Protein AF-A0A376WUA1-F1 (afdb_monomer)

pLDDT: mean 95.22, std 2.59, range [81.06, 98.0]

InterPro domains:
  IPR008966 Adhesion domain superfamily [SSF49401] (5-73)
  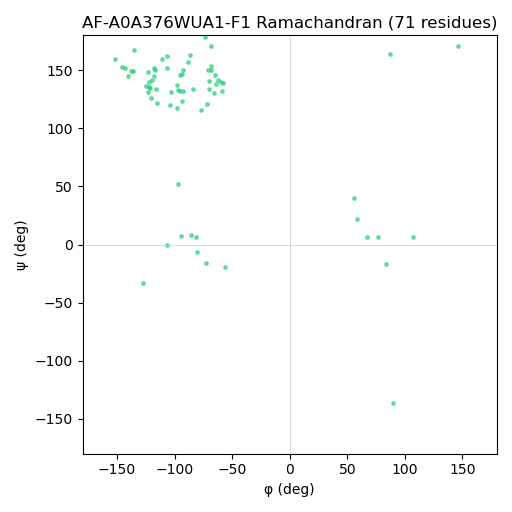IPR036937 Fimbrial-type adhesion domain superfamily [G3DSA:2.60.40.1090] (1-73)

Sequence (73 aa):
MLKTVGETNTAIVVLNPHGSRVKFDGKTSTGPSNLVDGNNTLHFTTYVMKDDSGNSVKEGAFSAVANFNLTYQ

Solvent-accessible surface area (backbone atoms only — not comparable to full-atom values): 5029 Å² total; per-residue (Å²): 102,43,69,42,50,60,83,23,41,37,20,42,39,42,26,35,76,84,72,46,76,53,61,88,72,90,74,65,77,83,68,91,75,93,81,63,92,78,87,79,86,86,59,68,51,75,49,79,42,74,40,91,82,77,61,76,72,46,86,71,67,70,50,76,88,83,88,86,83,89,85,86,132

Secondary structure (DSSP, 8-state):
-EEPBSSS-EEEEEE-TTSPBPP-SSSS--------SS------EEEEEE-TT-PPP--S--B----------

Nearest PDB structures (foldseek):
  6moh-assembly1_C  TM=4.434E-01  e=4.401E+00  Homo sapiens

Organism: Escherichia coli (NCBI:txid562)

Mean predicted aligned error: 2.89 Å

Foldseek 3Di:
DFDKPWPQQKGKWKQWLVRDTDDQPQPDDNDDDDDDPDDDDTDMDMDMDGHPPPDHGDDGDIDGDGDDDDDDD

Radius of gyration: 14.87 Å; Cα contacts (8 Å, |Δi|>4): 100; chains: 1; bounding box: 32×21×42 Å

Structure (mmCIF, N/CA/C/O backbone):
data_AF-A0A376WUA1-F1
#
_entry.id   AF-A0A376WUA1-F1
#
loop_
_atom_site.group_PDB
_atom_site.id
_atom_site.type_symbol
_atom_site.label_atom_id
_atom_site.label_alt_id
_atom_site.label_comp_id
_atom_site.label_asym_id
_atom_site.label_entity_id
_atom_site.label_seq_id
_atom_site.pdbx_PDB_ins_code
_atom_site.Cartn_x
_atom_site.Cartn_y
_atom_site.Cartn_z
_atom_site.occupancy
_atom_site.B_iso_or_equiv
_atom_site.auth_seq_id
_atom_site.auth_comp_id
_atom_site.auth_asym_id
_atom_site.auth_atom_id
_atom_site.pdbx_PDB_model_num
ATOM 1 N N . MET A 1 1 ? -6.252 6.012 0.228 1.00 90.88 1 MET A N 1
ATOM 2 C CA . MET A 1 1 ? -6.041 5.114 1.383 1.00 90.88 1 MET A CA 1
ATOM 3 C C . MET A 1 1 ? -6.972 3.924 1.239 1.00 90.88 1 MET A C 1
ATOM 5 O O . MET A 1 1 ? -7.943 4.044 0.502 1.00 90.88 1 MET A O 1
ATOM 9 N N . LEU A 1 2 ? -6.678 2.815 1.905 1.00 95.31 2 LEU A N 1
ATOM 10 C CA . LEU A 1 2 ? -7.558 1.651 1.993 1.00 95.31 2 LEU A CA 1
ATOM 11 C C . LEU A 1 2 ? -8.192 1.642 3.379 1.00 95.31 2 LEU A C 1
ATOM 13 O O . LEU A 1 2 ? -7.456 1.588 4.363 1.00 95.31 2 LEU A O 1
ATOM 17 N N . LYS A 1 3 ? -9.524 1.698 3.467 1.00 94.44 3 LYS A N 1
ATOM 18 C CA . LYS A 1 3 ? -10.200 1.447 4.745 1.00 94.44 3 LYS A CA 1
ATOM 19 C C . LYS A 1 3 ? -9.955 0.008 5.172 1.00 94.44 3 LYS A C 1
ATOM 21 O O . LYS A 1 3 ? -9.974 -0.894 4.334 1.00 94.44 3 LYS A O 1
ATOM 26 N N . THR A 1 4 ? -9.699 -0.182 6.458 1.00 96.88 4 THR A N 1
ATOM 27 C CA . THR A 1 4 ? -9.544 -1.516 7.027 1.00 96.88 4 THR A CA 1
ATOM 28 C C . THR A 1 4 ? -10.892 -2.076 7.472 1.00 96.88 4 THR A C 1
ATOM 30 O O . THR A 1 4 ? -11.846 -1.339 7.727 1.00 96.88 4 THR A O 1
ATOM 33 N N . VAL A 1 5 ? -10.973 -3.400 7.560 1.00 96.31 5 VAL A N 1
ATOM 34 C CA . VAL A 1 5 ? -12.027 -4.091 8.315 1.00 96.31 5 VAL A CA 1
ATOM 35 C C . VAL A 1 5 ? -11.608 -4.230 9.783 1.00 96.31 5 VAL A C 1
ATOM 37 O O . VAL A 1 5 ? -10.423 -4.106 10.084 1.00 96.31 5 VAL A O 1
ATOM 40 N N . GLY A 1 6 ? -12.558 -4.508 10.684 1.00 94.88 6 GLY A N 1
ATOM 41 C CA . GLY A 1 6 ? -12.290 -4.717 12.119 1.00 94.88 6 GLY A CA 1
ATOM 42 C C . GLY A 1 6 ? -12.738 -3.584 13.050 1.00 94.88 6 GLY A C 1
ATOM 43 O O . GLY A 1 6 ? -12.458 -3.634 14.240 1.00 94.88 6 GLY A O 1
ATOM 44 N N . GLU A 1 7 ? -13.441 -2.572 12.524 1.00 95.56 7 GLU A N 1
ATOM 45 C CA . GLU A 1 7 ? -14.043 -1.464 13.297 1.00 95.56 7 GLU A CA 1
ATOM 46 C C . GLU A 1 7 ? -13.051 -0.635 14.140 1.00 95.56 7 GLU A C 1
ATOM 48 O O . GLU A 1 7 ? -13.437 0.080 15.067 1.00 95.56 7 GLU A O 1
ATOM 53 N N . THR A 1 8 ? -11.766 -0.667 13.782 1.00 97.75 8 THR A N 1
ATOM 54 C CA . THR A 1 8 ? -10.676 0.045 14.469 1.00 97.75 8 THR A CA 1
ATOM 55 C C . THR A 1 8 ? -10.561 1.525 14.085 1.00 97.75 8 THR A C 1
ATOM 57 O O . THR A 1 8 ? -9.756 2.250 14.669 1.00 97.75 8 THR A O 1
ATOM 60 N N . ASN A 1 9 ? -11.345 1.9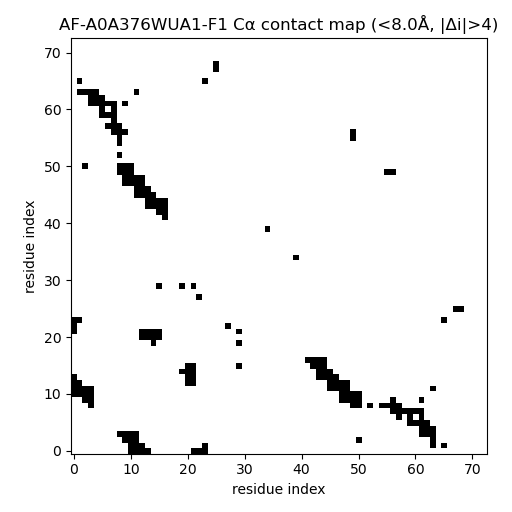95 13.104 1.00 97.56 9 ASN A N 1
ATOM 61 C CA . ASN A 1 9 ? -11.238 3.328 12.488 1.00 97.56 9 ASN A CA 1
ATOM 62 C C . ASN A 1 9 ? -9.829 3.611 11.925 1.00 97.56 9 ASN A C 1
ATOM 64 O O . ASN A 1 9 ? -9.282 4.710 12.073 1.00 97.56 9 ASN A O 1
ATOM 68 N N . THR A 1 10 ? -9.209 2.597 11.310 1.00 97.81 10 THR A N 1
ATOM 69 C CA . THR A 1 10 ? -7.885 2.703 10.686 1.00 97.81 10 THR A CA 1
ATOM 70 C C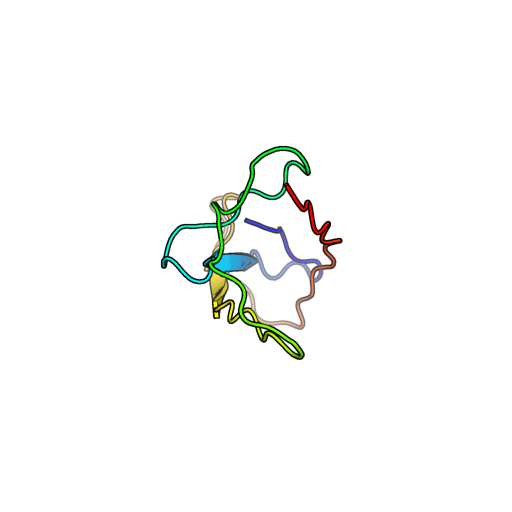 . THR A 1 10 ? -7.954 2.609 9.164 1.00 97.81 10 THR A C 1
ATOM 72 O O . THR A 1 10 ? -8.911 2.124 8.562 1.00 97.81 10 THR A O 1
ATOM 75 N N . ALA A 1 11 ? -6.909 3.103 8.516 1.00 97.69 11 ALA A N 1
ATOM 76 C CA . ALA A 1 11 ? -6.699 2.977 7.089 1.00 97.69 11 ALA A CA 1
ATOM 77 C C . ALA A 1 11 ? -5.234 2.645 6.800 1.00 97.69 11 ALA A C 1
ATOM 79 O O . ALA A 1 11 ? -4.328 3.079 7.515 1.00 97.69 11 ALA A O 1
ATOM 80 N N . ILE A 1 12 ? -4.997 1.908 5.717 1.00 97.81 12 ILE A N 1
ATOM 81 C CA . ILE A 1 12 ? -3.658 1.654 5.185 1.00 97.81 12 ILE A CA 1
ATOM 82 C C . ILE A 1 12 ? -3.363 2.678 4.091 1.00 97.81 12 ILE A C 1
ATOM 84 O O . ILE A 1 12 ? -4.167 2.918 3.181 1.00 97.81 12 ILE A O 1
ATOM 88 N N . VAL A 1 13 ? -2.185 3.285 4.156 1.00 97.44 13 VAL A N 1
ATOM 89 C CA . VAL A 1 13 ? -1.637 4.099 3.074 1.00 97.44 13 VAL A CA 1
ATOM 90 C C . VAL A 1 13 ? -0.333 3.491 2.606 1.00 97.44 13 VAL A C 1
ATOM 92 O O . VAL A 1 13 ? 0.456 2.980 3.394 1.00 97.44 13 VAL A O 1
ATOM 95 N N . VAL A 1 14 ? -0.141 3.541 1.294 1.00 97.62 14 VAL A N 1
ATOM 96 C CA . VAL A 1 14 ? 1.016 2.988 0.606 1.00 97.62 14 VAL A CA 1
ATOM 97 C C . VAL A 1 14 ? 1.703 4.118 -0.149 1.00 97.62 14 VAL A C 1
ATOM 99 O O . VAL A 1 14 ? 1.033 4.925 -0.800 1.00 97.62 14 VAL A O 1
ATOM 102 N N . LEU A 1 15 ? 3.025 4.184 -0.043 1.00 97.25 15 LEU A N 1
ATOM 103 C CA . LEU A 1 15 ? 3.888 5.012 -0.874 1.00 97.25 15 LEU A CA 1
ATOM 104 C C . LEU A 1 15 ? 4.473 4.176 -1.995 1.00 97.25 15 LEU A C 1
ATOM 106 O O . LEU A 1 15 ? 4.917 3.050 -1.768 1.00 97.25 15 LEU A O 1
ATOM 110 N N . ASN A 1 16 ? 4.488 4.759 -3.187 1.00 96.06 16 ASN A N 1
ATOM 111 C CA . ASN A 1 16 ? 5.232 4.230 -4.316 1.00 96.06 16 ASN A CA 1
ATOM 112 C C . ASN A 1 16 ? 6.756 4.350 -4.079 1.00 96.06 16 ASN A C 1
ATOM 114 O O . ASN A 1 16 ? 7.174 5.043 -3.144 1.00 96.06 16 ASN A O 1
ATOM 118 N N . PRO A 1 17 ? 7.594 3.739 -4.941 1.00 94.56 17 PRO A N 1
ATOM 119 C CA . PRO A 1 17 ? 9.054 3.845 -4.842 1.00 94.56 17 PRO A CA 1
ATOM 120 C C . PRO A 1 17 ? 9.588 5.287 -4.857 1.00 94.56 17 PRO A C 1
ATOM 122 O O . PRO A 1 17 ? 10.700 5.543 -4.411 1.00 94.56 17 PRO A O 1
ATOM 125 N N . HIS A 1 18 ? 8.781 6.237 -5.335 1.00 93.06 18 HIS A N 1
ATOM 126 C CA . HIS A 1 18 ? 9.102 7.662 -5.435 1.00 93.06 18 HIS A CA 1
ATOM 127 C C . HIS A 1 18 ? 8.617 8.480 -4.224 1.00 93.06 18 HIS A C 1
ATOM 129 O O . HIS A 1 18 ? 8.641 9.708 -4.256 1.00 93.06 18 H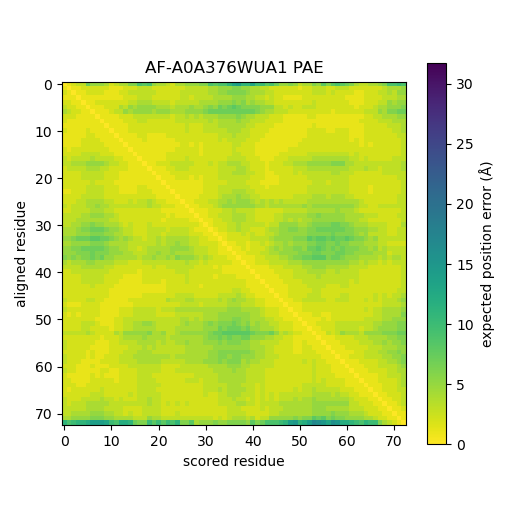IS A O 1
ATOM 135 N N . GLY A 1 19 ? 8.114 7.828 -3.169 1.00 94.88 19 GLY A N 1
ATOM 136 C CA . GLY A 1 19 ? 7.650 8.478 -1.936 1.00 94.88 19 GLY A CA 1
ATOM 137 C C . GLY A 1 19 ? 6.276 9.157 -2.023 1.00 94.88 19 GLY A C 1
ATOM 138 O O . GLY A 1 19 ? 5.847 9.802 -1.068 1.00 94.88 19 GLY A O 1
ATOM 139 N N . SER A 1 20 ? 5.553 9.005 -3.135 1.00 96.25 20 SER A N 1
ATOM 140 C CA . SER A 1 20 ? 4.208 9.557 -3.341 1.00 96.25 20 SER A CA 1
ATOM 141 C C . SER A 1 20 ? 3.113 8.560 -2.964 1.00 96.25 20 SER A C 1
ATOM 143 O O . SER A 1 20 ? 3.257 7.351 -3.146 1.00 96.25 20 SER A O 1
ATOM 145 N N . ARG A 1 21 ? 1.981 9.058 -2.451 1.00 96.06 21 ARG A N 1
ATOM 146 C CA . ARG A 1 21 ? 0.846 8.206 -2.057 1.00 96.06 21 ARG A CA 1
ATOM 147 C C . ARG A 1 21 ? 0.216 7.517 -3.266 1.00 96.06 21 ARG A C 1
ATOM 149 O O . ARG A 1 21 ? -0.177 8.175 -4.227 1.00 96.06 21 ARG A O 1
ATOM 156 N N . VAL A 1 22 ? 0.026 6.206 -3.157 1.00 96.81 22 VAL A N 1
ATOM 157 C CA . VAL A 1 22 ? -0.740 5.409 -4.120 1.00 96.81 22 VAL A CA 1
ATOM 158 C C . VAL A 1 22 ? -2.230 5.758 -4.017 1.00 96.81 22 VAL A C 1
ATOM 160 O O . VAL A 1 22 ? -2.801 5.820 -2.919 1.00 96.81 22 VAL A O 1
ATOM 163 N N . LYS A 1 23 ? -2.874 5.966 -5.171 1.00 95.81 23 LYS A N 1
ATOM 164 C CA . LYS A 1 23 ? -4.336 6.021 -5.288 1.00 95.81 23 LYS A CA 1
ATOM 165 C C . LYS A 1 23 ? -4.866 4.631 -5.633 1.00 95.81 23 LYS A C 1
ATOM 167 O O . LYS A 1 23 ? -4.374 3.986 -6.548 1.00 95.81 23 LYS A O 1
ATOM 172 N N . PHE A 1 24 ? -5.888 4.188 -4.911 1.00 94.44 24 PHE A N 1
ATOM 173 C CA . PHE A 1 24 ? -6.506 2.871 -5.092 1.00 94.44 24 PHE A CA 1
ATOM 174 C C . PHE A 1 24 ? -7.753 2.964 -5.981 1.00 94.44 24 PHE A C 1
ATOM 176 O O . PHE A 1 24 ? -8.833 2.544 -5.589 1.00 94.44 24 PHE A O 1
ATOM 183 N N . ASP A 1 25 ? -7.611 3.576 -7.158 1.00 94.19 25 ASP A N 1
ATOM 184 C CA . ASP A 1 25 ? -8.690 3.755 -8.145 1.00 94.19 25 ASP A CA 1
ATOM 185 C C . ASP A 1 25 ? -8.547 2.830 -9.370 1.00 94.19 25 ASP A C 1
ATOM 187 O O . ASP A 1 25 ? -9.368 2.879 -10.286 1.00 94.19 25 ASP A O 1
ATOM 191 N N . GLY A 1 26 ? -7.491 2.009 -9.402 1.00 92.44 26 GLY A N 1
ATOM 192 C CA . GLY A 1 26 ? -7.174 1.096 -10.503 1.00 92.44 26 GLY A CA 1
ATOM 193 C C . GLY A 1 26 ? -6.782 1.782 -11.818 1.00 92.44 26 GLY A C 1
ATOM 194 O O . GLY A 1 26 ? -6.644 1.092 -12.824 1.00 92.44 26 GLY A O 1
ATOM 195 N N . LYS A 1 27 ? -6.623 3.113 -11.832 1.00 92.62 27 LYS A N 1
ATOM 196 C CA . LYS A 1 27 ? -6.386 3.921 -13.044 1.00 92.62 27 LYS A CA 1
ATOM 197 C C . LYS A 1 27 ? -5.166 4.829 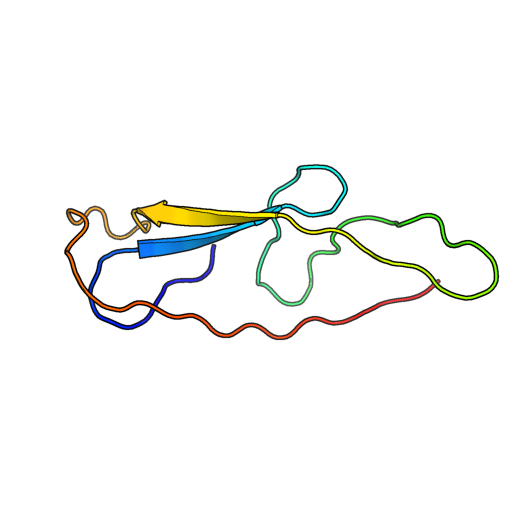-12.928 1.00 92.62 27 LYS A C 1
ATOM 199 O O . LYS A 1 27 ? -4.502 5.095 -13.926 1.00 92.62 27 LYS A O 1
ATOM 204 N N . THR A 1 28 ? -4.874 5.328 -11.732 1.00 94.75 28 THR A N 1
ATOM 205 C CA . THR A 1 28 ? -3.748 6.227 -11.494 1.00 94.75 28 THR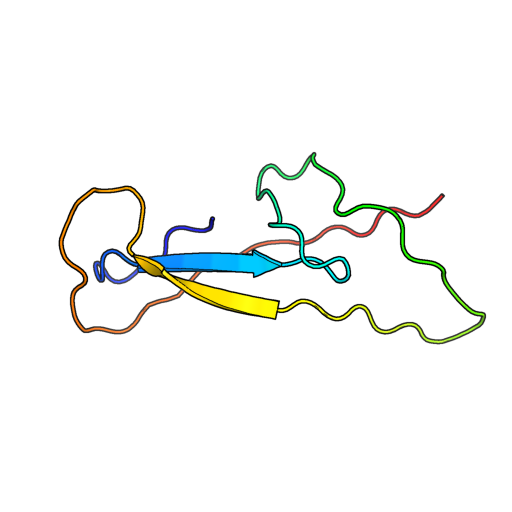 A CA 1
ATOM 206 C C . THR A 1 28 ? -2.446 5.431 -11.454 1.00 94.75 28 THR A C 1
ATOM 208 O O . THR A 1 28 ? -2.224 4.629 -10.548 1.00 94.75 28 THR A O 1
ATOM 211 N N . SER A 1 29 ? -1.562 5.690 -12.418 1.00 93.62 29 SER A N 1
ATOM 212 C CA . SER A 1 29 ? -0.209 5.129 -12.432 1.00 93.62 29 SER A CA 1
ATOM 213 C C . SER A 1 29 ? 0.625 5.632 -11.250 1.00 93.62 29 SER A C 1
ATOM 215 O O . SER A 1 29 ? 0.520 6.788 -10.836 1.00 93.62 29 SER A O 1
ATOM 217 N N . THR A 1 30 ? 1.510 4.775 -10.739 1.00 94.56 30 THR A N 1
ATOM 218 C CA . THR A 1 30 ? 2.495 5.123 -9.705 1.00 94.56 30 THR A CA 1
ATOM 219 C C . THR A 1 30 ? 3.740 5.819 -10.263 1.00 94.56 30 THR A C 1
ATOM 221 O O . THR A 1 30 ? 4.674 6.061 -9.500 1.00 94.56 30 THR A O 1
ATOM 224 N N . GLY A 1 31 ? 3.753 6.153 -11.558 1.00 92.06 31 GLY A N 1
ATOM 225 C CA . GLY A 1 31 ? 4.910 6.690 -12.276 1.00 92.06 31 GLY A CA 1
ATOM 226 C C . GLY A 1 31 ? 5.811 5.585 -12.844 1.00 92.06 31 GLY A C 1
ATOM 227 O O . GLY A 1 31 ? 5.676 4.425 -12.447 1.00 92.06 31 GLY A O 1
ATOM 228 N N . PRO A 1 32 ? 6.714 5.921 -13.783 1.00 92.50 32 PRO A N 1
ATOM 229 C CA . PRO A 1 32 ? 7.619 4.949 -14.386 1.00 92.50 32 PRO A CA 1
ATOM 230 C C . PRO A 1 32 ? 8.658 4.446 -13.376 1.00 92.50 32 PRO A C 1
ATOM 232 O O . PRO A 1 32 ? 9.035 5.146 -12.432 1.00 92.50 32 PRO A O 1
ATOM 235 N N . SER A 1 33 ? 9.151 3.232 -13.597 1.00 92.19 33 SER A N 1
ATOM 236 C CA . SER A 1 33 ? 10.343 2.693 -12.942 1.00 92.19 33 SER A CA 1
ATOM 237 C C . SER A 1 33 ? 11.325 2.278 -14.026 1.00 92.19 33 SER A C 1
ATOM 239 O O . SER A 1 33 ? 10.936 1.598 -14.972 1.00 92.19 33 SER A O 1
ATOM 241 N N . ASN A 1 34 ? 12.582 2.698 -13.902 1.00 91.06 34 ASN A N 1
ATOM 242 C CA . ASN A 1 34 ? 13.619 2.281 -14.837 1.00 91.06 34 ASN A CA 1
ATOM 243 C C . ASN A 1 34 ? 13.937 0.810 -14.578 1.00 91.06 34 ASN A C 1
ATOM 245 O O . ASN A 1 34 ? 14.306 0.452 -13.459 1.00 91.06 34 ASN A O 1
ATOM 249 N N . LEU A 1 35 ? 13.763 -0.020 -15.602 1.00 93.06 35 LEU A N 1
ATOM 250 C CA . LEU A 1 35 ? 14.036 -1.448 -15.530 1.00 93.06 35 LEU A CA 1
ATOM 251 C C . LEU A 1 35 ? 15.443 -1.737 -16.054 1.00 93.06 35 LEU A C 1
ATOM 253 O O . LEU A 1 35 ? 15.916 -1.077 -16.980 1.00 93.06 35 LEU A O 1
ATOM 257 N N . VAL A 1 36 ? 16.090 -2.734 -15.461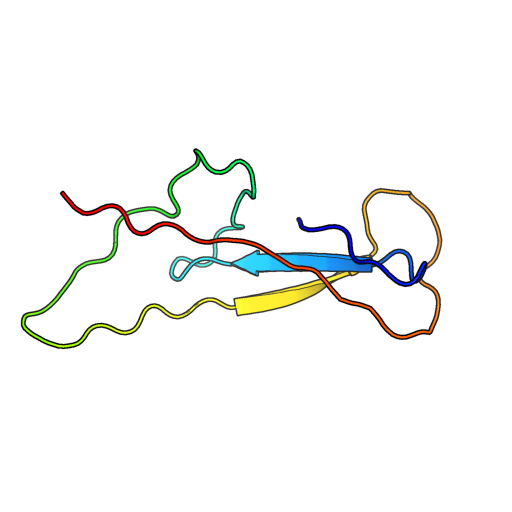 1.00 95.38 36 VAL A N 1
ATOM 258 C CA . VAL A 1 36 ? 17.321 -3.343 -15.981 1.00 95.38 36 VAL A CA 1
ATOM 259 C C . VAL A 1 36 ? 17.024 -4.725 -16.555 1.00 95.38 36 VAL A C 1
ATOM 261 O O . VAL A 1 36 ? 15.996 -5.326 -16.227 1.00 95.38 36 VAL A O 1
ATOM 264 N N . ASP A 1 37 ? 17.935 -5.246 -17.377 1.00 96.81 37 ASP A N 1
ATOM 265 C CA . ASP A 1 37 ? 17.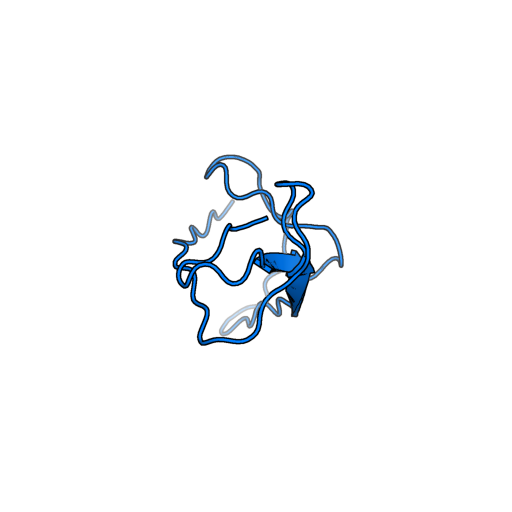838 -6.614 -17.880 1.00 96.81 37 ASP A CA 1
ATOM 266 C C . ASP A 1 37 ? 17.816 -7.622 -16.722 1.00 96.81 37 ASP A C 1
ATOM 268 O O . ASP A 1 37 ? 18.634 -7.575 -15.799 1.00 96.81 37 ASP A O 1
ATOM 272 N N . GLY A 1 38 ? 16.867 -8.557 -16.782 1.00 96.31 38 GLY A N 1
ATOM 273 C CA . GLY A 1 38 ? 16.659 -9.569 -15.750 1.00 96.31 38 GLY A CA 1
ATOM 274 C C . GLY A 1 38 ? 15.686 -9.134 -14.650 1.00 96.31 38 GLY A C 1
ATOM 275 O O . GLY A 1 38 ? 14.594 -8.629 -14.917 1.00 96.31 38 GLY A O 1
ATOM 276 N N . ASN A 1 39 ? 16.043 -9.417 -13.394 1.00 97.19 39 ASN A N 1
ATOM 277 C CA . ASN A 1 39 ? 15.134 -9.274 -12.257 1.00 97.19 39 ASN A CA 1
ATOM 278 C C . ASN A 1 39 ? 15.101 -7.840 -11.727 1.00 97.19 39 ASN A C 1
ATOM 280 O O . ASN A 1 39 ? 16.138 -7.241 -11.452 1.00 97.19 39 ASN A O 1
ATOM 284 N N . ASN A 1 40 ? 13.892 -7.334 -11.493 1.00 95.81 40 ASN A N 1
ATOM 285 C CA . ASN A 1 40 ? 13.653 -6.012 -10.925 1.00 95.81 40 ASN A CA 1
ATOM 286 C C . ASN A 1 40 ? 12.774 -6.140 -9.673 1.00 95.81 40 ASN A C 1
ATOM 288 O O . ASN A 1 40 ? 11.773 -6.856 -9.689 1.00 95.81 40 ASN A O 1
ATOM 292 N N . THR A 1 41 ? 13.121 -5.412 -8.610 1.00 95.69 41 THR A N 1
ATOM 293 C CA . THR A 1 41 ? 12.339 -5.348 -7.366 1.00 95.69 41 THR A CA 1
ATOM 294 C C . THR A 1 41 ? 11.809 -3.933 -7.175 1.00 95.69 41 THR A C 1
ATOM 296 O O . THR A 1 41 ? 12.583 -2.981 -7.100 1.00 95.69 41 THR A O 1
ATOM 299 N N . LEU A 1 42 ? 10.487 -3.785 -7.070 1.00 95.44 42 LEU A N 1
ATOM 300 C CA . LEU A 1 42 ? 9.841 -2.502 -6.791 1.00 95.44 42 LEU A CA 1
ATOM 301 C C . LEU A 1 42 ? 9.513 -2.403 -5.297 1.00 95.44 42 LEU A C 1
ATOM 303 O O . LEU A 1 42 ? 8.729 -3.193 -4.775 1.00 95.44 42 LEU A O 1
ATOM 307 N N . HIS A 1 43 ? 10.104 -1.426 -4.610 1.00 95.88 43 HIS A N 1
ATOM 308 C CA . HIS A 1 43 ? 9.916 -1.229 -3.173 1.00 95.88 43 HIS A CA 1
ATOM 309 C C . HIS A 1 43 ? 8.790 -0.233 -2.885 1.00 95.88 43 HIS A C 1
ATOM 311 O O . HIS A 1 43 ? 8.840 0.919 -3.308 1.00 95.88 43 HIS A O 1
ATOM 317 N N . PHE A 1 44 ? 7.797 -0.670 -2.117 1.00 97.12 44 PHE A N 1
ATOM 318 C CA . PHE A 1 44 ? 6.706 0.164 -1.618 1.00 97.12 44 PHE A CA 1
ATOM 319 C C . PHE A 1 44 ? 6.760 0.211 -0.091 1.00 97.12 44 PHE A C 1
ATOM 321 O O . PHE A 1 44 ? 7.163 -0.759 0.550 1.00 97.12 44 PHE A O 1
ATOM 328 N N . THR A 1 45 ? 6.305 1.319 0.492 1.00 97.81 45 THR A N 1
ATOM 329 C CA . THR A 1 45 ? 6.250 1.494 1.952 1.00 97.81 45 THR A CA 1
ATOM 330 C C . THR A 1 45 ? 4.810 1.636 2.396 1.00 97.81 45 THR A C 1
ATOM 332 O O . THR A 1 45 ? 4.062 2.420 1.817 1.00 97.81 45 THR A O 1
ATOM 335 N N . THR A 1 46 ? 4.413 0.923 3.445 1.00 97.25 46 THR A N 1
ATOM 336 C CA . THR A 1 46 ? 3.046 0.968 3.973 1.00 97.25 46 THR A CA 1
ATOM 337 C C . THR A 1 46 ? 3.017 1.486 5.400 1.00 97.25 46 THR A C 1
ATOM 339 O O . THR A 1 46 ? 3.898 1.163 6.193 1.00 97.25 46 THR A O 1
ATOM 342 N N . TYR A 1 47 ? 1.971 2.222 5.752 1.00 95.94 47 TYR A N 1
ATOM 343 C CA . TYR A 1 47 ? 1.716 2.655 7.122 1.00 95.94 47 TYR A CA 1
ATOM 344 C C . TYR A 1 47 ? 0.224 2.637 7.427 1.00 95.94 47 TYR A C 1
ATOM 346 O O . TYR A 1 47 ? -0.624 2.812 6.548 1.00 95.94 47 TYR A O 1
ATOM 354 N N . VAL A 1 48 ? -0.074 2.428 8.704 1.00 96.50 48 VAL A N 1
ATOM 355 C CA . VAL A 1 48 ? -1.425 2.462 9.253 1.00 96.50 48 VAL A CA 1
ATOM 356 C C . VAL A 1 48 ? -1.651 3.842 9.850 1.00 96.50 48 VAL A C 1
ATOM 358 O O . VAL A 1 48 ? -0.796 4.367 10.560 1.00 96.50 48 VAL A O 1
ATOM 361 N N . MET A 1 49 ? -2.792 4.444 9.541 1.00 95.81 49 MET A N 1
ATOM 362 C CA . MET A 1 49 ? -3.198 5.749 10.058 1.00 95.81 49 MET A CA 1
ATOM 363 C C . MET A 1 49 ? -4.663 5.705 10.493 1.00 95.81 49 MET A C 1
ATOM 365 O O . MET A 1 49 ? -5.383 4.763 10.165 1.00 95.81 49 MET A O 1
ATOM 369 N N . LYS A 1 50 ? -5.111 6.732 11.220 1.00 96.94 50 LYS A N 1
ATOM 370 C CA . LYS A 1 50 ? -6.541 6.980 11.439 1.00 96.94 50 LYS A CA 1
ATOM 371 C C . LYS A 1 50 ? -7.240 7.156 10.084 1.00 96.94 50 LYS A C 1
ATOM 373 O O . LYS A 1 50 ? -6.675 7.781 9.182 1.00 96.94 50 LYS A O 1
ATOM 378 N N . ASP A 1 51 ? -8.429 6.581 9.940 1.00 96.19 51 ASP A N 1
ATOM 379 C CA . ASP A 1 51 ? -9.232 6.737 8.728 1.00 96.19 51 ASP A CA 1
ATOM 380 C C . ASP A 1 51 ? -9.877 8.134 8.619 1.00 96.19 51 ASP A C 1
ATOM 382 O O . ASP A 1 51 ? -9.722 9.008 9.476 1.00 96.19 51 ASP A O 1
ATOM 386 N N . ASP A 1 52 ? -10.597 8.365 7.525 1.00 94.62 52 ASP A N 1
ATOM 387 C CA . ASP A 1 52 ? -11.271 9.633 7.242 1.00 94.62 52 ASP A CA 1
ATOM 388 C C . ASP A 1 52 ? -12.672 9.756 7.870 1.00 94.62 52 ASP A C 1
ATOM 390 O O . ASP A 1 52 ? -13.377 10.725 7.595 1.00 94.62 52 ASP A O 1
ATOM 394 N N . SER A 1 53 ? -13.087 8.818 8.735 1.00 94.19 53 SER A N 1
ATOM 395 C CA . SER A 1 53 ? -14.427 8.828 9.349 1.00 94.19 53 SER A CA 1
ATOM 396 C C . SER A 1 53 ? -14.613 9.912 10.417 1.00 94.19 53 SER A C 1
ATOM 398 O O . SER A 1 53 ? -15.738 10.194 10.821 1.00 94.19 53 SER A O 1
ATOM 400 N N . GLY A 1 54 ? -13.517 10.492 10.918 1.00 94.12 54 GLY A N 1
ATOM 401 C CA . GLY A 1 54 ? -13.516 11.425 12.051 1.00 94.12 54 GLY A CA 1
ATOM 402 C C . GLY A 1 54 ? -13.509 10.744 13.427 1.00 94.12 54 GLY A C 1
ATOM 403 O O . GLY A 1 54 ? -13.084 11.360 14.407 1.00 94.12 54 GLY A O 1
ATOM 404 N N . ASN A 1 55 ? -13.844 9.454 13.511 1.00 96.31 55 ASN A N 1
ATOM 405 C CA . ASN A 1 55 ? -13.938 8.705 14.768 1.00 96.31 55 ASN A CA 1
ATOM 406 C C . ASN A 1 55 ? -12.574 8.432 15.414 1.00 96.31 55 ASN A C 1
ATOM 408 O O . ASN A 1 55 ? -11.556 8.305 14.738 1.00 96.31 55 ASN A O 1
ATOM 412 N N . SER A 1 56 ? -12.517 8.331 16.742 1.00 97.69 56 SER A N 1
ATOM 413 C CA . SER A 1 56 ? -11.290 7.930 17.448 1.00 97.69 56 SER A CA 1
ATOM 414 C C . SER A 1 56 ? -10.853 6.517 17.062 1.00 97.69 56 SER A C 1
ATOM 416 O O . SER A 1 56 ? -11.696 5.634 16.910 1.00 97.69 56 SER A O 1
ATOM 418 N N . VAL A 1 57 ? -9.542 6.301 16.928 1.00 97.56 57 VAL A N 1
ATOM 419 C CA . VAL A 1 57 ? -8.972 4.963 16.697 1.00 97.56 57 VAL A CA 1
ATOM 420 C C . VAL A 1 57 ? -9.353 4.045 17.859 1.00 97.56 57 VAL A C 1
ATOM 422 O O . VAL A 1 57 ? -9.354 4.480 19.012 1.00 97.56 57 VAL A O 1
ATOM 425 N N . LYS A 1 58 ? -9.686 2.792 17.548 1.00 97.94 58 LYS A N 1
ATOM 426 C CA . LYS A 1 58 ? -9.991 1.743 18.528 1.00 97.94 58 LYS A CA 1
ATOM 427 C C . LYS A 1 58 ? -8.985 0.600 18.406 1.00 97.94 58 LYS A C 1
ATOM 429 O O . LYS A 1 58 ? -8.446 0.358 17.327 1.00 97.94 58 LYS A O 1
ATOM 434 N N . GLU A 1 59 ? -8.748 -0.098 19.511 1.00 97.31 59 GLU A N 1
ATOM 435 C CA . GLU A 1 59 ? -7.947 -1.324 19.527 1.00 97.31 59 GLU A CA 1
ATOM 436 C C . GLU A 1 59 ? -8.665 -2.464 18.797 1.00 97.31 59 GLU A C 1
ATOM 438 O O . GLU A 1 59 ? -9.894 -2.527 18.777 1.00 97.31 59 GLU A O 1
ATOM 443 N N . GLY A 1 60 ? -7.892 -3.379 18.213 1.00 97.50 60 GLY A N 1
ATOM 444 C CA . GLY A 1 60 ? -8.424 -4.552 17.526 1.00 97.50 60 GLY A CA 1
ATOM 445 C C . GLY A 1 60 ? -7.580 -4.974 16.330 1.00 97.50 60 GLY A C 1
ATOM 446 O O . GLY A 1 60 ? -6.660 -4.272 15.902 1.00 97.50 60 GLY A O 1
ATOM 447 N N . ALA A 1 61 ? -7.904 -6.146 15.788 1.00 98.00 61 ALA A N 1
ATOM 448 C CA . ALA A 1 61 ? -7.330 -6.603 14.532 1.00 98.00 61 ALA A CA 1
ATOM 449 C C . ALA A 1 61 ? -7.870 -5.758 13.372 1.00 98.00 61 ALA A C 1
ATOM 451 O O . ALA A 1 61 ? -9.055 -5.439 13.330 1.00 98.00 61 ALA A O 1
ATOM 452 N N . PHE A 1 62 ? -7.006 -5.445 12.409 1.00 97.25 62 PHE A N 1
ATOM 453 C CA . PHE A 1 62 ? -7.390 -4.756 11.186 1.00 97.25 62 PHE A CA 1
ATOM 454 C C . PHE A 1 62 ? -6.729 -5.409 9.976 1.00 97.25 62 PHE A C 1
ATOM 456 O O . PHE A 1 62 ? -5.618 -5.933 10.059 1.00 97.25 62 PHE A O 1
ATOM 463 N N . SER A 1 63 ? -7.401 -5.364 8.830 1.00 97.12 63 SER A N 1
ATOM 464 C CA . SER A 1 63 ? -6.836 -5.828 7.562 1.00 97.12 63 SER A CA 1
ATOM 465 C C . SER A 1 63 ? -7.443 -5.075 6.381 1.00 97.12 63 SER A C 1
ATOM 467 O O . SER A 1 63 ? -8.509 -4.472 6.493 1.00 97.12 63 SER A O 1
ATOM 469 N N . ALA A 1 64 ? -6.748 -5.078 5.247 1.00 96.38 64 ALA A N 1
ATOM 470 C CA . ALA A 1 64 ? -7.275 -4.603 3.973 1.00 96.38 64 ALA A CA 1
ATOM 471 C C . ALA A 1 64 ? -6.698 -5.454 2.838 1.00 96.38 64 ALA A C 1
ATOM 473 O O . ALA A 1 64 ? -5.597 -5.991 2.958 1.00 96.38 64 ALA A O 1
ATOM 474 N N . VAL A 1 65 ? -7.437 -5.551 1.734 1.00 95.38 65 VAL A N 1
ATOM 475 C CA . VAL A 1 65 ? -7.026 -6.275 0.526 1.00 95.38 65 VAL A CA 1
ATOM 476 C C . VAL A 1 65 ? -7.029 -5.302 -0.647 1.00 95.38 65 VAL A C 1
ATOM 478 O O . VAL A 1 65 ? -7.966 -4.520 -0.806 1.00 95.38 65 VAL A O 1
ATOM 481 N N . ALA A 1 66 ? -5.983 -5.350 -1.469 1.00 95.19 66 ALA A N 1
ATOM 482 C CA . ALA A 1 66 ? -5.891 -4.591 -2.708 1.00 95.19 66 ALA A CA 1
ATOM 483 C C . ALA A 1 66 ? -5.246 -5.440 -3.805 1.00 95.19 66 ALA A C 1
ATOM 485 O O . ALA A 1 66 ? -4.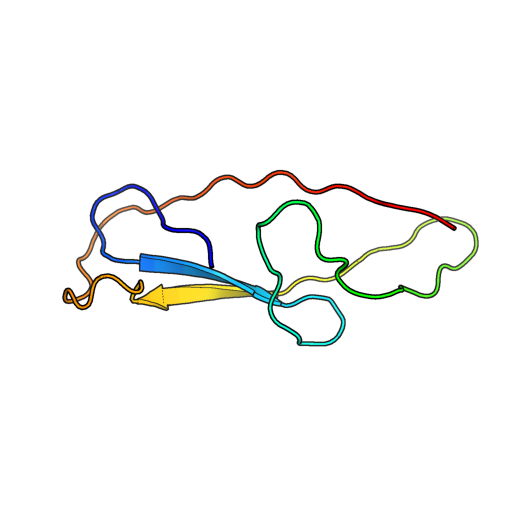341 -6.228 -3.541 1.00 95.19 66 ALA A O 1
ATOM 486 N N . ASN A 1 67 ? -5.704 -5.236 -5.038 1.00 94.56 67 ASN A N 1
ATOM 487 C CA . ASN A 1 67 ? -5.077 -5.787 -6.234 1.00 94.56 67 ASN A CA 1
ATOM 488 C C . ASN A 1 67 ? -4.077 -4.770 -6.797 1.00 94.56 67 ASN A C 1
ATOM 490 O O . ASN A 1 67 ? -4.287 -3.561 -6.670 1.00 94.56 67 ASN A O 1
ATOM 494 N N . PHE A 1 68 ? -3.022 -5.252 -7.452 1.00 93.50 68 PHE A N 1
ATOM 495 C CA . PHE A 1 68 ? -2.081 -4.415 -8.192 1.00 93.50 68 PHE A CA 1
ATOM 496 C C . PHE A 1 68 ? -2.005 -4.869 -9.647 1.00 93.50 68 PHE A C 1
ATOM 498 O O . PHE A 1 68 ? -2.145 -6.053 -9.943 1.00 93.50 68 PHE A O 1
ATOM 505 N N . ASN A 1 69 ? -1.758 -3.914 -10.540 1.00 92.38 69 ASN A N 1
ATOM 506 C CA . ASN A 1 69 ? -1.530 -4.164 -11.957 1.00 92.38 69 ASN A CA 1
ATOM 507 C C . ASN A 1 69 ? -0.160 -3.603 -12.335 1.00 92.38 69 ASN A C 1
ATOM 509 O O . ASN A 1 69 ? 0.202 -2.511 -11.893 1.00 92.38 69 ASN A O 1
ATOM 513 N N . LEU A 1 70 ? 0.576 -4.329 -13.175 1.00 93.38 70 LEU A N 1
ATOM 514 C CA . LEU A 1 70 ? 1.802 -3.842 -13.800 1.00 93.38 70 LEU A CA 1
ATOM 515 C C . LEU A 1 70 ? 1.489 -3.464 -15.244 1.00 93.38 70 LEU A C 1
ATOM 517 O O . LEU A 1 70 ? 0.840 -4.216 -15.966 1.00 93.38 70 LEU A O 1
ATOM 521 N N . THR A 1 71 ? 1.915 -2.274 -15.650 1.00 92.25 71 THR A N 1
ATOM 522 C CA . THR A 1 71 ? 1.787 -1.792 -17.027 1.00 92.25 71 THR A CA 1
ATOM 523 C C . THR A 1 71 ? 3.182 -1.503 -17.549 1.00 92.25 71 THR A C 1
ATOM 525 O O . THR A 1 71 ? 3.933 -0.769 -16.909 1.00 92.25 71 THR A O 1
ATOM 528 N N . TYR A 1 72 ? 3.512 -2.091 -18.694 1.00 89.06 72 TYR A N 1
ATOM 529 C CA . TYR A 1 72 ? 4.786 -1.913 -19.382 1.00 89.06 72 TYR A CA 1
ATOM 530 C C . TYR A 1 72 ? 4.570 -1.046 -20.624 1.00 89.06 72 TYR A C 1
ATOM 532 O O . TYR A 1 72 ? 3.467 -1.026 -21.176 1.00 89.06 72 TYR A O 1
ATOM 540 N N . GLN A 1 73 ? 5.610 -0.318 -21.020 1.00 81.06 73 GLN A N 1
ATOM 541 C CA . GLN A 1 73 ? 5.661 0.470 -22.250 1.00 81.06 73 GLN A CA 1
ATOM 542 C C . GLN A 1 73 ? 6.727 -0.107 -23.170 1.00 81.06 73 GLN A C 1
ATOM 544 O O . GLN A 1 73 ? 7.741 -0.599 -22.625 1.00 81.06 73 GLN A O 1
#